Protein AF-A0A8H9H7F8-F1 (afdb_monomer_lite)

pLDDT: mean 83.4, std 10.27, range [38.22, 93.25]

Secondary structure (DSSP, 8-state):
---EEEE-TTSSEEEEEBTTBSSS-SEEEEPPEEES-THHHHHHH-----TT-PSEEE---EEPSSGGGHHHHHHHHHHHHHHT---EETTEEPPPPTT--EEE-TTS-EEE-TTSTT---

Sequence (121 aa):
MTRTIRREENGSAVMLFDDADALTPALHVPRPFIVSDPREVLRLHDVDLPPEWRPVILTVCTVGAGELFDPYLDIVQDAAIMSGGIVSLNGRRMPPPEDWPWHRGADGRWEPDPGLPGARR

Radius of gyration: 16.11 Å; chains: 1; bounding box: 43×37×39 Å

Foldseek 3Di:
DDKDWDADPVNQWIFICDPVDPPDGQKIKGDKDWDQDCVVCCVPQVDDDDPVCGGPTDIDMDGDDDPVSVVVVVVVLVVQVLVVHWDDDNNRTDDRDPQDQWDQDPVRDIAGNPPDPPSPD

Organism: NCBI:txid1960083

Structure (mmCIF, N/CA/C/O backbone):
data_AF-A0A8H9H7F8-F1
#
_entry.id   AF-A0A8H9H7F8-F1
#
loop_
_atom_site.group_PDB
_atom_site.id
_atom_site.type_symbol
_atom_site.label_atom_id
_atom_site.label_alt_id
_atom_site.label_comp_id
_atom_site.label_asym_id
_atom_site.label_entity_id
_atom_site.label_seq_id
_atom_site.pdbx_PDB_ins_code
_atom_site.Cartn_x
_atom_site.Cartn_y
_atom_site.Cartn_z
_atom_site.occupancy
_atom_site.B_iso_or_equiv
_atom_site.auth_seq_id
_atom_site.auth_comp_id
_atom_site.auth_asym_id
_atom_site.auth_atom_id
_atom_site.pdbx_PDB_model_num
ATOM 1 N N . MET A 1 1 ? 21.414 7.171 7.798 1.00 62.34 1 MET A N 1
ATOM 2 C CA . MET A 1 1 ? 19.974 7.180 8.091 1.00 62.34 1 MET A CA 1
ATOM 3 C C . MET A 1 1 ? 19.676 6.048 9.046 1.00 62.34 1 MET A C 1
ATOM 5 O O . MET A 1 1 ? 19.747 4.883 8.661 1.00 62.34 1 MET A O 1
ATOM 9 N N . THR A 1 2 ? 19.453 6.390 10.305 1.00 73.75 2 THR A N 1
ATOM 10 C CA . THR A 1 2 ? 18.950 5.493 11.336 1.00 73.75 2 THR A CA 1
ATOM 11 C C . THR A 1 2 ? 17.434 5.483 11.215 1.00 73.75 2 THR A C 1
ATOM 13 O O . THR A 1 2 ? 16.786 6.518 11.281 1.00 73.75 2 THR A O 1
ATOM 16 N N . ARG A 1 3 ? 16.848 4.305 11.014 1.00 81.31 3 ARG A N 1
ATOM 17 C CA . ARG A 1 3 ? 15.391 4.151 10.965 1.00 81.31 3 ARG A CA 1
ATOM 18 C C . ARG A 1 3 ? 14.924 3.489 12.243 1.00 81.31 3 ARG A C 1
ATOM 20 O O . ARG A 1 3 ? 15.497 2.483 12.659 1.00 81.31 3 ARG A O 1
ATOM 27 N N . THR A 1 4 ? 13.876 4.035 12.847 1.00 89.00 4 THR A N 1
ATOM 28 C CA . THR A 1 4 ? 13.280 3.464 14.058 1.00 89.00 4 THR A CA 1
ATOM 29 C C . THR A 1 4 ? 11.872 2.983 13.756 1.00 89.00 4 THR A C 1
ATOM 31 O O . THR A 1 4 ? 11.028 3.751 13.302 1.00 89.00 4 THR A O 1
ATOM 34 N N . ILE A 1 5 ? 11.607 1.710 14.045 1.00 90.81 5 ILE A N 1
ATOM 35 C CA . ILE A 1 5 ? 10.265 1.133 13.963 1.00 90.81 5 ILE A CA 1
ATOM 36 C C . ILE A 1 5 ? 9.640 1.169 15.354 1.00 90.81 5 ILE A C 1
ATOM 38 O O . ILE A 1 5 ? 10.209 0.646 16.314 1.00 90.81 5 ILE A O 1
ATOM 42 N N . ARG A 1 6 ? 8.448 1.753 15.453 1.00 91.69 6 ARG A N 1
ATOM 43 C CA . ARG A 1 6 ? 7.599 1.725 16.646 1.00 91.69 6 ARG A CA 1
ATOM 44 C C . ARG A 1 6 ? 6.298 0.996 16.326 1.00 91.69 6 ARG A C 1
ATOM 46 O O . ARG A 1 6 ? 5.856 0.956 15.180 1.00 91.69 6 ARG A O 1
ATOM 53 N N . ARG A 1 7 ? 5.683 0.404 17.343 1.00 92.50 7 ARG A N 1
ATOM 54 C CA . ARG A 1 7 ? 4.352 -0.205 17.250 1.00 92.50 7 ARG A CA 1
ATOM 55 C C . ARG A 1 7 ? 3.454 0.471 18.268 1.00 92.50 7 ARG A C 1
ATOM 57 O O . ARG A 1 7 ? 3.915 0.738 19.375 1.00 92.50 7 ARG A O 1
ATOM 64 N N . GLU A 1 8 ? 2.205 0.717 17.893 1.00 90.12 8 GLU A N 1
ATOM 65 C CA . GLU A 1 8 ? 1.178 1.091 18.867 1.00 90.12 8 GLU A CA 1
ATOM 66 C C . GLU A 1 8 ? 1.066 0.000 19.940 1.00 90.12 8 GLU A C 1
ATOM 68 O O . GLU A 1 8 ? 1.188 -1.188 19.627 1.00 90.12 8 GLU A O 1
ATOM 73 N N . GLU A 1 9 ? 0.812 0.373 21.196 1.00 89.75 9 GLU A N 1
ATOM 74 C CA . GLU A 1 9 ? 0.771 -0.581 22.320 1.00 89.75 9 GLU A CA 1
ATOM 75 C C . GLU A 1 9 ? -0.297 -1.670 22.124 1.00 89.75 9 GLU A C 1
ATOM 77 O O . GLU A 1 9 ? -0.091 -2.838 22.445 1.00 89.75 9 GLU A O 1
ATOM 82 N N . ASN A 1 10 ? -1.424 -1.307 21.511 1.00 91.25 10 ASN A N 1
ATOM 83 C CA . ASN A 1 10 ? -2.510 -2.224 21.146 1.00 91.25 10 ASN A CA 1
ATOM 84 C C . ASN A 1 10 ? -2.249 -2.994 19.824 1.00 91.25 10 ASN A C 1
ATOM 86 O O . ASN A 1 10 ? -3.115 -3.719 19.313 1.00 91.25 10 ASN A O 1
ATOM 90 N N . GLY A 1 11 ? -1.071 -2.799 19.222 1.00 86.50 11 GLY A N 1
ATOM 91 C CA . GLY A 1 11 ? -0.646 -3.361 17.944 1.00 86.50 11 GLY A CA 1
ATOM 92 C C . GLY A 1 11 ? -1.462 -2.890 16.738 1.00 86.50 11 GLY A C 1
ATOM 93 O O . GLY A 1 11 ? -1.434 -3.565 15.706 1.00 86.50 11 GLY A O 1
ATOM 94 N N . SER A 1 12 ? -2.256 -1.824 16.876 1.00 90.00 12 SER A N 1
ATOM 95 C CA . SER A 1 12 ? -3.166 -1.339 15.830 1.00 90.00 12 SER A CA 1
ATOM 96 C C . SER A 1 12 ? -2.446 -0.719 14.642 1.00 90.00 12 SER A C 1
ATOM 98 O O . SER A 1 12 ? -3.043 -0.648 13.574 1.00 90.00 12 SER A O 1
ATOM 100 N N . ALA A 1 13 ? -1.184 -0.321 14.798 1.00 92.56 13 ALA A N 1
ATOM 101 C CA . ALA A 1 13 ? -0.372 0.207 13.717 1.00 92.56 13 ALA A CA 1
ATOM 102 C C . ALA A 1 13 ? 1.126 -0.008 13.955 1.00 92.56 13 ALA A C 1
ATOM 104 O O . ALA A 1 13 ? 1.593 -0.207 15.085 1.00 92.56 13 ALA A O 1
ATOM 105 N N . VAL A 1 14 ? 1.876 0.065 12.860 1.00 92.94 14 VAL A N 1
ATOM 106 C CA . VAL A 1 14 ? 3.336 0.151 12.837 1.00 92.94 14 VAL A CA 1
ATOM 107 C C . VAL A 1 14 ? 3.721 1.515 12.275 1.00 92.94 14 VAL A C 1
ATOM 109 O O . VAL A 1 14 ? 3.171 1.953 11.269 1.00 92.94 14 VAL A O 1
ATOM 112 N N . MET A 1 15 ? 4.670 2.183 12.920 1.00 92.75 15 MET A N 1
ATOM 113 C CA . MET A 1 15 ? 5.187 3.489 12.523 1.00 92.75 15 MET A CA 1
ATOM 114 C C . MET A 1 15 ? 6.678 3.383 12.246 1.00 92.75 15 MET A C 1
ATOM 116 O O . MET A 1 15 ? 7.433 2.851 13.063 1.00 92.75 15 MET A O 1
ATOM 120 N N . LEU A 1 16 ? 7.101 3.925 11.116 1.00 90.94 16 LEU A N 1
ATOM 121 C CA . LEU A 1 16 ? 8.492 4.064 10.736 1.00 90.94 16 LEU A CA 1
ATOM 122 C C . LEU A 1 16 ? 8.880 5.536 10.844 1.00 90.94 16 LEU A C 1
ATOM 124 O O . LEU A 1 16 ? 8.260 6.388 10.213 1.00 90.94 16 LEU A O 1
ATOM 128 N N . PHE A 1 17 ? 9.911 5.817 11.630 1.00 88.56 17 PHE A N 1
ATOM 129 C CA . PHE A 1 17 ? 10.512 7.140 11.763 1.00 88.56 17 PHE A CA 1
ATOM 130 C C . PHE A 1 17 ? 11.880 7.138 11.082 1.00 88.56 17 PHE A C 1
ATOM 132 O O . PHE A 1 17 ? 12.652 6.185 11.247 1.00 88.56 17 PHE A O 1
ATOM 139 N N . ASP A 1 18 ? 12.164 8.202 10.337 1.00 84.19 18 ASP A N 1
ATOM 140 C CA . ASP A 1 18 ? 13.466 8.472 9.722 1.00 84.19 18 ASP A CA 1
ATOM 141 C C . ASP A 1 18 ? 14.119 9.679 10.407 1.00 84.19 18 ASP A C 1
ATOM 143 O O . ASP A 1 18 ? 13.433 10.498 11.016 1.00 84.19 18 ASP A O 1
ATOM 147 N N . ASP A 1 19 ? 15.437 9.818 10.273 1.00 71.88 19 ASP A N 1
ATOM 148 C CA . ASP A 1 19 ? 16.232 10.911 10.857 1.00 71.88 19 ASP A CA 1
ATOM 149 C C . ASP A 1 19 ? 15.774 12.307 10.387 1.00 71.88 19 ASP A C 1
ATOM 151 O O . ASP A 1 19 ? 16.100 13.317 11.007 1.00 71.88 19 ASP A O 1
ATOM 155 N N . ALA A 1 20 ? 15.036 12.355 9.280 1.00 68.31 20 ALA A N 1
ATOM 156 C CA . ALA A 1 20 ? 14.459 13.551 8.686 1.00 68.31 20 ALA A CA 1
ATOM 157 C C . ALA A 1 20 ? 13.431 14.260 9.591 1.00 68.31 20 ALA A C 1
ATOM 159 O O . ALA A 1 20 ? 13.400 15.490 9.623 1.00 68.31 20 ALA A O 1
ATOM 160 N N . ASP A 1 21 ? 12.611 13.502 10.326 1.00 66.56 21 ASP A N 1
ATOM 161 C CA . ASP A 1 21 ? 11.643 14.027 11.292 1.00 66.56 21 ASP A CA 1
ATOM 162 C C . ASP A 1 21 ? 11.337 12.955 12.354 1.00 66.56 21 ASP A C 1
ATOM 164 O O . ASP A 1 21 ? 10.745 11.912 12.079 1.00 66.56 21 ASP A O 1
ATOM 168 N N . ALA A 1 22 ? 11.747 13.213 13.598 1.00 69.12 22 ALA A N 1
ATOM 169 C CA . ALA A 1 22 ? 11.528 12.296 14.717 1.00 69.12 22 ALA A CA 1
ATOM 170 C C . ALA A 1 22 ? 10.121 12.405 15.339 1.00 69.12 22 ALA A C 1
ATOM 172 O O . ALA A 1 22 ? 9.761 11.572 16.182 1.00 69.12 22 ALA A O 1
ATOM 173 N N . LEU A 1 23 ? 9.353 13.437 14.972 1.00 76.06 23 LEU A N 1
ATOM 174 C CA . LEU A 1 23 ? 8.022 13.723 15.506 1.00 76.06 23 LEU A CA 1
ATOM 175 C C . LEU A 1 23 ? 6.918 13.180 14.596 1.00 76.06 23 LEU A C 1
ATOM 177 O O . LEU A 1 23 ? 5.917 12.675 15.106 1.00 76.06 23 LEU A O 1
ATOM 181 N N . THR A 1 24 ? 7.117 13.220 13.278 1.00 80.00 24 THR A N 1
ATOM 182 C CA . THR A 1 24 ? 6.160 12.688 12.298 1.00 80.00 24 THR A CA 1
ATOM 183 C C . THR A 1 24 ? 6.648 11.347 11.749 1.00 80.00 24 THR A C 1
ATOM 185 O O . THR A 1 24 ? 7.780 11.267 11.272 1.00 80.00 24 THR A O 1
ATOM 188 N N . PRO A 1 25 ? 5.837 10.272 11.774 1.00 87.31 25 PRO A N 1
ATOM 189 C CA . PRO A 1 25 ? 6.232 9.027 11.134 1.00 87.31 25 PRO A CA 1
ATOM 190 C C . PRO A 1 25 ? 6.358 9.242 9.623 1.00 87.31 25 PRO A C 1
ATOM 192 O O . PRO A 1 25 ? 5.448 9.757 8.976 1.00 87.31 25 PRO A O 1
ATOM 195 N N . ALA A 1 26 ? 7.472 8.792 9.060 1.00 89.06 26 ALA A N 1
ATOM 196 C CA . ALA A 1 26 ? 7.700 8.789 7.624 1.00 89.06 26 ALA A CA 1
ATOM 197 C C . ALA A 1 26 ? 6.722 7.852 6.896 1.00 89.06 26 ALA A C 1
ATOM 199 O O . ALA A 1 26 ? 6.247 8.156 5.803 1.00 89.06 26 ALA A O 1
ATOM 200 N N . LEU A 1 27 ? 6.374 6.738 7.549 1.00 91.44 27 LEU A N 1
ATOM 201 C CA . LEU A 1 27 ? 5.326 5.820 7.124 1.00 91.44 27 LEU A CA 1
ATOM 202 C C . LEU A 1 27 ? 4.570 5.304 8.350 1.00 91.44 27 LEU A C 1
ATOM 204 O O . LEU A 1 27 ? 5.166 4.793 9.297 1.00 91.44 27 LEU A O 1
ATOM 208 N N . HIS A 1 28 ? 3.249 5.386 8.312 1.00 92.69 28 HIS A N 1
ATOM 209 C CA . HIS A 1 28 ? 2.361 4.796 9.301 1.00 92.69 28 HIS A CA 1
ATOM 210 C C . HIS A 1 28 ? 1.431 3.794 8.611 1.00 92.69 28 HIS A C 1
ATOM 212 O O . HIS A 1 28 ? 0.749 4.111 7.634 1.00 92.69 28 HIS A O 1
ATOM 218 N N . VAL A 1 29 ? 1.462 2.556 9.106 1.00 93.25 29 VAL A N 1
ATOM 219 C CA . VAL A 1 29 ? 0.780 1.390 8.540 1.00 93.25 29 VAL A CA 1
ATOM 220 C C . VAL A 1 29 ? -0.181 0.837 9.590 1.00 93.25 29 VAL A C 1
ATOM 222 O O . VAL A 1 29 ? 0.237 0.074 10.471 1.00 93.25 29 VAL A O 1
ATOM 225 N N . PRO A 1 30 ? -1.466 1.217 9.532 1.00 92.12 30 PRO A N 1
ATOM 226 C CA . PRO A 1 30 ? -2.503 0.608 10.346 1.00 92.12 30 PRO A CA 1
ATOM 227 C C . PRO A 1 30 ? -2.636 -0.887 10.063 1.00 92.12 30 PRO A C 1
ATOM 229 O O . PRO A 1 30 ? -2.292 -1.385 8.989 1.00 92.12 30 PRO A O 1
ATOM 232 N N . ARG A 1 31 ? -3.195 -1.610 11.029 1.00 91.31 31 ARG A N 1
ATOM 233 C CA . ARG A 1 31 ? -3.551 -3.014 10.876 1.00 91.31 31 ARG A CA 1
ATOM 234 C C . ARG A 1 31 ? -4.553 -3.148 9.717 1.00 91.31 31 ARG A C 1
ATOM 236 O O . ARG A 1 31 ? -5.566 -2.446 9.729 1.00 91.31 31 ARG A O 1
ATOM 243 N N . PRO A 1 32 ? -4.308 -4.056 8.757 1.00 89.88 32 PRO A N 1
ATOM 244 C CA . PRO A 1 32 ? -5.243 -4.297 7.669 1.00 89.88 32 PRO A CA 1
ATOM 245 C C . PRO A 1 32 ? -6.609 -4.739 8.196 1.00 89.88 32 PRO A C 1
ATOM 247 O O . PRO A 1 32 ? -6.697 -5.430 9.217 1.00 89.88 32 PRO A O 1
ATOM 250 N N . PHE A 1 33 ? -7.668 -4.385 7.478 1.00 89.31 33 PHE A N 1
ATOM 251 C CA . PHE A 1 33 ? -9.030 -4.798 7.801 1.00 89.31 33 PHE A CA 1
ATOM 252 C C . PHE A 1 33 ? -9.754 -5.340 6.571 1.00 89.31 33 PHE A C 1
ATOM 254 O O . PHE A 1 33 ? -9.391 -5.055 5.431 1.00 89.31 33 PHE A O 1
ATOM 261 N N . ILE A 1 34 ? -10.770 -6.166 6.814 1.00 91.62 34 ILE A N 1
ATOM 262 C CA . ILE A 1 34 ? -11.557 -6.795 5.754 1.00 91.62 34 ILE A CA 1
ATOM 263 C C . ILE A 1 34 ? -12.723 -5.879 5.394 1.00 91.62 34 ILE A C 1
ATOM 265 O O . ILE A 1 34 ? -13.516 -5.508 6.260 1.00 91.62 34 ILE A O 1
ATOM 269 N N . VAL A 1 35 ? -12.859 -5.575 4.108 1.00 89.94 35 VAL A N 1
ATOM 270 C CA . VAL A 1 35 ? -14.015 -4.887 3.535 1.00 89.94 35 VAL A CA 1
ATOM 271 C C . VAL A 1 35 ? -14.850 -5.911 2.775 1.00 89.94 35 VAL A C 1
ATOM 273 O O . VAL A 1 35 ? -14.404 -6.509 1.793 1.00 89.94 35 VAL A O 1
ATOM 276 N N . SER A 1 36 ? -16.072 -6.140 3.257 1.00 87.44 36 SER A N 1
ATOM 277 C CA . SER A 1 36 ? -16.979 -7.136 2.668 1.00 87.44 36 SER A CA 1
ATOM 278 C C . SER A 1 36 ? -17.669 -6.624 1.401 1.00 87.44 36 SER A C 1
ATOM 280 O O . SER A 1 36 ? -17.949 -7.409 0.497 1.00 87.44 36 SER A O 1
ATOM 282 N N . ASP A 1 37 ? -17.921 -5.314 1.317 1.00 87.38 37 ASP A N 1
ATOM 283 C CA . ASP A 1 37 ? -18.515 -4.660 0.152 1.00 87.38 37 ASP A CA 1
ATOM 284 C C . ASP A 1 37 ? -17.505 -3.697 -0.501 1.00 87.38 37 ASP A C 1
ATOM 286 O O . ASP A 1 37 ? -17.294 -2.596 0.008 1.00 87.38 37 ASP A O 1
ATOM 290 N N . PRO A 1 38 ? -16.892 -4.052 -1.647 1.00 82.94 38 PRO A N 1
ATOM 291 C CA . PRO A 1 38 ? -15.900 -3.202 -2.312 1.00 82.94 38 PRO A CA 1
ATOM 292 C C . PRO A 1 38 ? -16.412 -1.815 -2.708 1.00 82.94 38 PRO A C 1
ATOM 294 O O . PRO A 1 38 ? -15.611 -0.902 -2.899 1.00 82.94 38 PRO A O 1
ATOM 297 N N . ARG A 1 39 ? -17.735 -1.618 -2.794 1.00 87.00 39 ARG A N 1
ATOM 298 C CA . ARG A 1 39 ? -18.323 -0.292 -3.040 1.00 87.00 39 ARG A CA 1
ATOM 299 C C . ARG A 1 39 ? -18.008 0.689 -1.913 1.00 87.00 39 ARG A C 1
ATOM 301 O O . ARG A 1 39 ? -17.991 1.894 -2.149 1.00 87.00 39 ARG A O 1
ATOM 308 N N . GLU A 1 40 ? -17.740 0.199 -0.703 1.00 88.69 40 GLU A N 1
ATOM 309 C CA . GLU A 1 40 ? -17.260 1.035 0.397 1.00 88.69 40 GLU A CA 1
ATOM 310 C C . GLU A 1 40 ? -15.859 1.579 0.125 1.00 88.69 40 GLU A C 1
ATOM 312 O O . GLU A 1 40 ? -15.595 2.729 0.466 1.00 88.69 40 GLU A O 1
ATOM 317 N N . VAL A 1 41 ? -14.997 0.808 -0.546 1.00 88.06 41 VAL A N 1
ATOM 318 C CA . VAL A 1 41 ? -13.659 1.268 -0.938 1.00 88.06 41 VAL A CA 1
ATOM 319 C C . VAL A 1 41 ? -13.767 2.388 -1.968 1.00 88.06 41 VAL A C 1
ATOM 321 O O . VAL A 1 41 ? -13.159 3.437 -1.780 1.00 88.06 41 VAL A O 1
ATOM 324 N N . LEU A 1 42 ? -14.614 2.225 -2.988 1.00 87.75 42 LEU A N 1
ATOM 325 C CA . LEU A 1 42 ? -14.885 3.292 -3.955 1.00 87.75 42 LEU A CA 1
ATOM 326 C C . LEU A 1 42 ? -15.449 4.543 -3.264 1.00 87.75 42 LEU A C 1
ATOM 328 O O . LEU A 1 42 ? -14.975 5.647 -3.490 1.00 87.75 42 LEU A O 1
ATOM 332 N N . ARG A 1 43 ? -16.426 4.390 -2.365 1.00 87.56 43 ARG A N 1
ATOM 333 C CA . ARG A 1 43 ? -17.065 5.528 -1.684 1.00 87.56 43 ARG A CA 1
ATOM 334 C C . ARG A 1 43 ? -16.125 6.289 -0.744 1.00 87.56 43 ARG A C 1
ATOM 336 O O . ARG A 1 43 ? -16.270 7.500 -0.607 1.00 87.56 43 ARG A O 1
ATOM 343 N N . LEU A 1 44 ? -15.249 5.584 -0.030 1.00 86.38 44 LEU A N 1
ATOM 344 C CA . LEU A 1 44 ? -14.398 6.171 1.012 1.00 86.38 44 LEU A CA 1
ATOM 345 C C . LEU A 1 44 ? -13.019 6.585 0.496 1.00 86.38 44 LEU A C 1
ATOM 347 O O . LEU A 1 44 ? -12.428 7.515 1.039 1.00 86.38 44 LEU A O 1
ATOM 351 N N . HIS A 1 45 ? -12.512 5.897 -0.525 1.00 83.88 45 HIS A N 1
ATOM 352 C CA . HIS A 1 45 ? -11.141 6.054 -1.009 1.00 83.88 45 HIS A CA 1
ATOM 353 C C . HIS A 1 45 ? -11.053 6.376 -2.505 1.00 83.88 45 HIS A C 1
ATOM 355 O O . HIS A 1 45 ? -9.945 6.568 -2.999 1.00 83.88 45 HIS A O 1
ATOM 361 N N . ASP A 1 46 ? -12.188 6.451 -3.209 1.00 87.19 46 ASP A N 1
ATOM 362 C CA . ASP A 1 46 ? -12.268 6.714 -4.654 1.00 87.19 46 ASP A CA 1
ATOM 363 C C . ASP A 1 46 ? -11.443 5.714 -5.484 1.00 87.19 46 ASP A C 1
ATOM 365 O O . ASP A 1 46 ? -10.809 6.049 -6.478 1.00 87.19 46 ASP A O 1
ATOM 369 N N . VAL A 1 47 ? -11.414 4.451 -5.036 1.00 85.50 47 VAL A N 1
ATOM 370 C CA . VAL A 1 47 ? -10.718 3.356 -5.723 1.00 85.50 47 VAL A CA 1
ATOM 371 C C . VAL A 1 47 ? -11.721 2.326 -6.207 1.00 85.50 47 VAL A C 1
ATOM 373 O O . VAL A 1 47 ? -12.373 1.657 -5.404 1.00 85.50 47 VAL A O 1
ATOM 376 N N . ASP A 1 48 ? -11.796 2.167 -7.526 1.00 86.38 48 ASP A N 1
ATOM 377 C CA . ASP A 1 48 ? -12.533 1.071 -8.143 1.00 86.38 48 ASP A CA 1
ATOM 378 C C . ASP A 1 48 ? -11.694 -0.214 -8.109 1.00 86.38 48 ASP A C 1
ATOM 380 O O . ASP A 1 48 ? -10.534 -0.235 -8.536 1.00 86.38 48 ASP A O 1
ATOM 384 N N . LEU A 1 49 ? -12.270 -1.277 -7.551 1.00 84.94 49 LEU A N 1
ATOM 385 C CA . LEU A 1 49 ? -11.595 -2.553 -7.330 1.00 84.94 49 LEU A CA 1
ATOM 386 C C . LEU A 1 49 ? -12.163 -3.638 -8.247 1.00 84.94 49 LEU A C 1
ATOM 388 O O . LEU A 1 49 ? -13.373 -3.655 -8.491 1.00 84.94 49 LEU A O 1
ATOM 392 N N . PRO A 1 50 ? -11.337 -4.611 -8.676 1.00 84.12 50 PRO A N 1
ATOM 393 C CA . PRO A 1 50 ? -11.828 -5.752 -9.433 1.00 84.12 50 PRO A CA 1
ATOM 394 C C . PRO A 1 50 ? -12.940 -6.497 -8.670 1.00 84.12 50 PRO A C 1
ATOM 396 O O . PRO A 1 50 ? -12.790 -6.785 -7.475 1.00 84.12 50 PRO A O 1
ATOM 399 N N . PRO A 1 51 ? -14.078 -6.813 -9.315 1.00 80.19 51 PRO A N 1
ATOM 400 C CA . PRO A 1 51 ? -15.224 -7.429 -8.647 1.00 80.19 51 PRO A CA 1
ATOM 401 C C . PRO A 1 51 ? -14.913 -8.806 -8.039 1.00 80.19 51 PRO A C 1
ATOM 403 O O . PRO A 1 51 ? -15.584 -9.203 -7.085 1.00 80.19 51 PRO A O 1
ATOM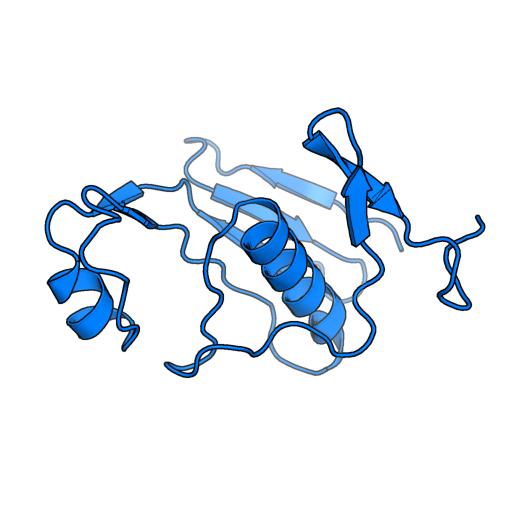 406 N N . GLU A 1 52 ? -13.906 -9.511 -8.551 1.00 85.94 52 GLU A N 1
ATOM 407 C CA . GLU A 1 52 ? -13.442 -10.819 -8.091 1.00 85.94 52 GLU A CA 1
ATOM 408 C C . GLU A 1 52 ? -12.646 -10.785 -6.775 1.00 85.94 52 GLU A C 1
ATOM 410 O O . GLU A 1 52 ? -12.470 -11.826 -6.149 1.00 85.94 52 GLU A O 1
ATOM 415 N N . TRP A 1 53 ? -12.212 -9.615 -6.296 1.00 84.06 53 TRP A N 1
ATOM 416 C CA . TRP A 1 53 ? -11.415 -9.484 -5.065 1.00 84.06 53 TRP A CA 1
ATOM 417 C C . TRP A 1 53 ? -12.238 -9.570 -3.772 1.00 84.06 53 TRP A C 1
ATOM 419 O O . TRP A 1 53 ? -11.814 -9.081 -2.734 1.00 84.06 53 TRP A O 1
ATOM 429 N N . ARG A 1 54 ? -13.438 -10.154 -3.804 1.00 83.75 54 ARG A N 1
ATOM 430 C CA . ARG A 1 54 ? -14.354 -10.188 -2.653 1.00 83.75 54 ARG A CA 1
ATOM 431 C C . ARG A 1 54 ? -14.106 -11.430 -1.781 1.00 83.75 54 ARG A C 1
ATOM 433 O O . ARG A 1 54 ? -14.255 -12.536 -2.299 1.00 83.75 54 ARG A O 1
ATOM 440 N N . PRO A 1 55 ? -13.842 -11.287 -0.465 1.00 85.00 55 PRO A N 1
ATOM 441 C CA . PRO A 1 55 ? -13.696 -10.041 0.298 1.00 85.00 55 PRO A CA 1
ATOM 442 C C . PRO A 1 55 ? -12.307 -9.400 0.131 1.00 85.00 55 PRO A C 1
ATOM 444 O O . PRO A 1 55 ? -11.318 -10.101 -0.076 1.00 85.00 55 PRO A O 1
ATOM 447 N N . VAL A 1 56 ? -12.228 -8.074 0.285 1.00 85.44 56 VAL A N 1
ATOM 448 C CA . VAL A 1 56 ? -10.982 -7.313 0.089 1.00 85.44 56 VAL A CA 1
ATOM 449 C C . VAL A 1 56 ? -10.286 -7.103 1.431 1.00 85.44 56 VAL A C 1
ATOM 451 O O . VAL A 1 56 ? -10.936 -6.762 2.418 1.00 85.44 56 VAL A O 1
ATOM 454 N N . ILE A 1 57 ? -8.962 -7.248 1.471 1.00 86.38 57 ILE A N 1
ATOM 455 C CA . ILE A 1 57 ? -8.137 -6.776 2.590 1.00 86.38 57 ILE A CA 1
ATOM 456 C C . ILE A 1 57 ? -7.622 -5.383 2.230 1.00 86.38 57 ILE A C 1
ATOM 458 O O . ILE A 1 57 ? -6.909 -5.226 1.241 1.00 86.38 57 ILE A O 1
ATOM 462 N N . LEU A 1 58 ? -7.987 -4.379 3.026 1.00 88.00 58 LEU A N 1
ATOM 463 C CA . LEU A 1 58 ? -7.575 -2.995 2.827 1.00 88.00 58 LEU A CA 1
ATOM 464 C C . LEU A 1 58 ? -6.571 -2.574 3.903 1.00 88.00 58 LEU A C 1
ATOM 466 O O . LEU A 1 58 ? -6.797 -2.768 5.100 1.00 88.00 58 LEU A O 1
ATOM 470 N N . THR A 1 59 ? -5.486 -1.944 3.459 1.00 89.44 59 THR A N 1
ATOM 471 C CA . THR A 1 59 ? -4.488 -1.298 4.315 1.00 89.44 59 THR A CA 1
ATOM 472 C C . THR A 1 59 ? -4.366 0.155 3.876 1.00 89.44 59 THR A C 1
ATOM 474 O O . THR A 1 59 ? -3.961 0.424 2.748 1.00 89.44 59 THR A O 1
ATOM 477 N N . VAL A 1 60 ? -4.728 1.096 4.749 1.00 88.06 60 VAL A N 1
ATOM 478 C CA . VAL A 1 60 ? -4.664 2.537 4.453 1.00 88.06 60 VAL A CA 1
ATOM 479 C C . VAL A 1 60 ? -3.390 3.109 5.065 1.00 88.06 60 VAL A C 1
ATOM 481 O O . VAL A 1 60 ? -3.377 3.514 6.224 1.00 88.06 60 VAL A O 1
ATOM 484 N N . CYS A 1 61 ? -2.303 3.093 4.300 1.00 89.38 61 CYS A N 1
ATOM 485 C CA . CYS A 1 61 ? -1.030 3.667 4.727 1.00 89.38 61 CYS A CA 1
ATOM 486 C C . CYS A 1 61 ? -1.076 5.200 4.672 1.00 89.38 61 CYS A C 1
ATOM 488 O O . CYS A 1 61 ? -1.637 5.779 3.742 1.00 89.38 61 CYS A O 1
ATOM 490 N N . THR A 1 62 ? -0.432 5.859 5.631 1.00 87.69 62 THR A N 1
ATOM 491 C CA . THR A 1 62 ? -0.202 7.310 5.610 1.00 87.69 62 THR A CA 1
ATOM 492 C C . THR A 1 62 ? 1.296 7.575 5.560 1.00 87.69 62 THR A C 1
ATOM 494 O O . THR A 1 62 ? 2.031 7.082 6.416 1.00 87.69 62 THR A O 1
ATOM 497 N N . VAL A 1 63 ? 1.742 8.343 4.569 1.00 86.38 63 VAL A N 1
ATOM 498 C CA . VAL A 1 63 ? 3.136 8.786 4.418 1.00 86.38 63 VAL A CA 1
ATOM 499 C C . VAL A 1 63 ? 3.277 10.238 4.864 1.00 86.38 63 VAL A C 1
ATOM 501 O O . VAL A 1 63 ? 2.304 10.997 4.818 1.00 86.38 63 VAL A O 1
ATOM 504 N N . GLY A 1 64 ? 4.475 10.618 5.312 1.00 75.94 64 GLY A N 1
ATOM 505 C CA . GLY A 1 64 ? 4.799 12.020 5.581 1.00 75.94 64 GLY A CA 1
ATOM 506 C C . GLY A 1 64 ? 4.599 12.902 4.339 1.00 75.94 64 GLY A C 1
ATOM 507 O O . GLY A 1 64 ? 4.578 12.414 3.210 1.00 75.94 64 GLY A O 1
ATOM 508 N N . ALA A 1 65 ? 4.421 14.209 4.539 1.00 74.69 65 ALA A N 1
ATOM 509 C CA . ALA A 1 65 ? 4.187 15.155 3.447 1.00 74.69 65 ALA A CA 1
ATOM 510 C C . ALA A 1 65 ? 5.492 15.800 2.950 1.00 74.69 65 ALA A C 1
ATOM 512 O O . ALA A 1 65 ? 6.288 16.284 3.753 1.00 74.69 65 ALA A O 1
ATOM 513 N N . GLY A 1 66 ? 5.659 15.882 1.626 1.00 74.75 66 GLY A N 1
ATOM 514 C CA . GLY A 1 66 ? 6.802 16.517 0.958 1.00 74.75 66 GLY A CA 1
ATOM 515 C C . GLY A 1 66 ? 7.787 15.515 0.350 1.00 74.75 66 GLY A C 1
ATOM 516 O O . GLY A 1 66 ? 7.799 14.351 0.735 1.00 74.75 66 GLY A O 1
ATOM 517 N N . GLU A 1 67 ? 8.635 15.997 -0.567 1.00 79.06 67 GLU A N 1
ATOM 518 C CA . GLU A 1 67 ? 9.550 15.180 -1.398 1.00 79.06 67 GLU A CA 1
ATOM 519 C C . GLU A 1 67 ? 10.480 14.268 -0.580 1.00 79.06 67 GLU A C 1
ATOM 521 O O . GLU A 1 67 ? 10.904 13.203 -1.017 1.00 79.06 67 GLU A O 1
ATOM 526 N N . LEU A 1 68 ? 10.771 14.660 0.662 1.00 78.19 68 LEU A N 1
ATOM 527 C CA . LEU A 1 68 ? 11.575 13.880 1.603 1.00 78.19 68 LEU A CA 1
ATOM 528 C C . LEU A 1 68 ? 10.980 12.497 1.910 1.00 78.19 68 LEU A C 1
ATOM 530 O O . LEU A 1 68 ? 11.709 11.593 2.320 1.00 78.19 68 LEU A O 1
ATOM 534 N N . PHE A 1 69 ? 9.668 12.338 1.730 1.00 77.06 69 PHE A N 1
ATOM 535 C CA . PHE A 1 69 ? 8.945 11.108 2.021 1.00 77.06 69 PHE A CA 1
ATOM 536 C C . PHE A 1 69 ? 8.578 10.295 0.772 1.00 77.06 69 PHE A C 1
ATOM 538 O O . PHE A 1 69 ? 8.032 9.201 0.922 1.00 77.06 69 PHE A O 1
ATOM 545 N N . ASP A 1 70 ? 8.934 10.760 -0.430 1.00 84.06 70 ASP A N 1
ATOM 546 C CA . ASP A 1 70 ? 8.700 10.040 -1.691 1.00 84.06 70 ASP A CA 1
ATOM 547 C C . ASP A 1 70 ? 9.259 8.601 -1.672 1.00 84.06 70 ASP A C 1
ATOM 549 O O . ASP A 1 70 ? 8.528 7.688 -2.056 1.00 84.06 70 ASP A O 1
ATOM 553 N N . PRO A 1 71 ? 10.450 8.313 -1.094 1.00 86.25 71 PRO A N 1
ATOM 554 C CA . PRO A 1 71 ? 10.933 6.932 -0.991 1.00 86.25 71 PRO A CA 1
ATOM 555 C C . PRO A 1 71 ? 10.007 5.996 -0.196 1.00 86.25 71 PRO A C 1
ATOM 557 O O . PRO A 1 71 ? 10.032 4.781 -0.381 1.00 86.25 71 PRO A O 1
ATOM 560 N N . TYR A 1 72 ? 9.191 6.527 0.720 1.00 87.50 72 TYR A N 1
ATOM 561 C CA . TYR A 1 72 ? 8.216 5.729 1.469 1.00 87.50 72 TYR A CA 1
ATOM 562 C C . TYR A 1 72 ? 6.958 5.442 0.656 1.00 87.50 72 TYR A C 1
ATOM 564 O O . TYR A 1 72 ? 6.332 4.400 0.863 1.00 87.50 72 TYR A O 1
ATOM 572 N N . LEU A 1 73 ? 6.610 6.325 -0.281 1.00 86.50 73 LEU A N 1
ATOM 573 C CA . LEU A 1 73 ? 5.568 6.063 -1.264 1.00 86.50 73 LEU A CA 1
ATOM 574 C C . LEU A 1 73 ? 5.985 4.914 -2.193 1.00 86.50 73 LEU A C 1
ATOM 576 O O . LEU A 1 73 ? 5.189 3.995 -2.390 1.00 86.50 73 LEU A O 1
ATOM 580 N N . ASP A 1 74 ? 7.242 4.907 -2.650 1.00 87.25 74 ASP A N 1
ATOM 581 C CA . ASP A 1 74 ? 7.808 3.823 -3.468 1.00 87.25 74 ASP A CA 1
ATOM 582 C C . ASP A 1 74 ? 7.741 2.474 -2.736 1.00 87.25 74 ASP A C 1
ATOM 584 O O . ASP A 1 74 ? 7.302 1.475 -3.299 1.00 87.25 74 ASP A O 1
ATOM 588 N N . ILE A 1 75 ? 8.065 2.446 -1.437 1.00 87.56 75 ILE A N 1
ATOM 589 C CA . ILE A 1 75 ? 7.953 1.230 -0.611 1.00 87.56 75 ILE A CA 1
ATOM 590 C C . ILE A 1 75 ? 6.509 0.703 -0.564 1.00 87.56 75 ILE A C 1
ATOM 592 O O . ILE A 1 75 ? 6.281 -0.508 -0.651 1.00 87.56 75 ILE A O 1
ATOM 596 N N . VAL A 1 76 ? 5.519 1.588 -0.399 1.00 89.69 76 VAL A N 1
ATOM 597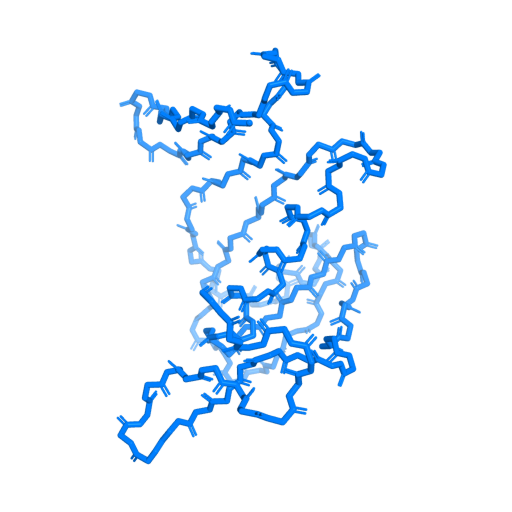 C CA . VAL A 1 76 ? 4.098 1.191 -0.381 1.00 89.69 76 VAL A CA 1
ATOM 598 C C . VAL A 1 76 ? 3.674 0.672 -1.755 1.00 89.69 76 VAL A C 1
ATOM 600 O O . VAL A 1 76 ? 2.943 -0.320 -1.839 1.00 89.69 76 VAL A O 1
ATOM 603 N N . GLN A 1 77 ? 4.157 1.308 -2.821 1.00 89.31 77 GLN A N 1
ATOM 604 C CA . GLN A 1 77 ? 3.921 0.889 -4.193 1.00 89.31 77 GLN A CA 1
ATOM 605 C C . GLN A 1 77 ? 4.503 -0.494 -4.490 1.00 89.31 77 GLN A C 1
ATOM 607 O O . GLN A 1 77 ? 3.764 -1.365 -4.958 1.00 89.31 77 GLN A O 1
ATOM 612 N N . ASP A 1 78 ? 5.762 -0.733 -4.133 1.00 89.12 78 ASP A N 1
ATOM 613 C CA . ASP A 1 78 ? 6.421 -2.033 -4.255 1.00 89.12 78 ASP A CA 1
ATOM 614 C C . ASP A 1 78 ? 5.631 -3.117 -3.524 1.00 89.12 78 ASP A C 1
ATOM 616 O O . ASP A 1 78 ? 5.278 -4.139 -4.112 1.00 89.12 78 ASP A O 1
ATOM 620 N N . ALA A 1 79 ? 5.274 -2.881 -2.258 1.00 88.56 79 ALA A N 1
ATOM 621 C CA . ALA A 1 79 ? 4.539 -3.852 -1.452 1.00 88.56 79 ALA A CA 1
ATOM 622 C C . ALA A 1 79 ? 3.175 -4.217 -2.066 1.00 88.56 79 ALA A C 1
ATOM 624 O O . ALA A 1 79 ? 2.774 -5.389 -2.055 1.00 88.56 79 ALA A O 1
ATOM 625 N N . ALA A 1 80 ? 2.461 -3.239 -2.626 1.00 88.81 80 ALA A N 1
ATOM 626 C CA . ALA A 1 80 ? 1.206 -3.498 -3.316 1.00 88.81 80 ALA A CA 1
ATOM 627 C C . ALA A 1 80 ? 1.423 -4.322 -4.589 1.00 88.81 80 ALA A C 1
ATOM 629 O O . ALA A 1 80 ? 0.767 -5.345 -4.755 1.00 88.81 80 ALA A O 1
ATOM 630 N N . ILE A 1 81 ? 2.368 -3.950 -5.457 1.00 88.88 81 ILE A N 1
ATOM 631 C CA . ILE A 1 81 ? 2.630 -4.705 -6.692 1.00 88.88 81 ILE A CA 1
ATOM 632 C C . ILE A 1 81 ? 3.078 -6.137 -6.351 1.00 88.88 81 ILE A C 1
ATOM 634 O O . ILE A 1 81 ? 2.557 -7.105 -6.913 1.00 88.88 81 ILE A O 1
ATOM 638 N N . MET A 1 82 ? 3.956 -6.299 -5.355 1.00 88.19 82 MET A N 1
ATOM 639 C CA . MET A 1 82 ? 4.442 -7.605 -4.899 1.00 88.19 82 MET A CA 1
ATOM 640 C C . MET A 1 82 ? 3.329 -8.521 -4.370 1.00 88.19 82 MET A C 1
ATOM 642 O O . MET A 1 82 ? 3.415 -9.750 -4.492 1.00 88.19 82 MET A O 1
ATOM 646 N N . SER A 1 83 ? 2.276 -7.936 -3.798 1.00 86.25 83 SER A N 1
ATOM 647 C CA . SER A 1 83 ? 1.096 -8.649 -3.296 1.00 86.25 83 SER A CA 1
ATOM 648 C C . SER A 1 83 ? -0.038 -8.771 -4.322 1.00 86.25 83 SER A C 1
ATOM 650 O O . SER A 1 83 ? -1.058 -9.386 -4.019 1.00 86.25 83 SER A O 1
ATOM 652 N N . GLY A 1 84 ? 0.135 -8.244 -5.540 1.00 85.19 84 GLY A N 1
ATOM 653 C CA . GLY A 1 84 ? -0.921 -8.192 -6.557 1.00 85.19 84 GLY A CA 1
ATOM 654 C C . GLY A 1 84 ? -2.029 -7.179 -6.244 1.00 85.19 84 GLY A C 1
ATOM 655 O O . GLY A 1 84 ? -3.116 -7.277 -6.804 1.00 85.19 84 GLY A O 1
ATOM 656 N N . GLY A 1 85 ? -1.768 -6.239 -5.335 1.00 87.62 85 GLY A N 1
ATOM 657 C CA . GLY A 1 85 ? -2.669 -5.175 -4.910 1.00 87.62 85 GLY A CA 1
ATOM 658 C C . GLY A 1 85 ? -2.620 -3.920 -5.789 1.00 87.62 85 GLY A C 1
ATOM 659 O O . GLY A 1 85 ? -2.022 -3.883 -6.864 1.00 87.62 85 GLY A O 1
ATOM 660 N N . ILE A 1 86 ? -3.280 -2.864 -5.308 1.00 85.81 86 ILE A N 1
ATOM 661 C CA . ILE A 1 86 ? -3.353 -1.545 -5.949 1.00 85.81 86 ILE A CA 1
ATOM 662 C C . ILE A 1 86 ? -2.932 -0.487 -4.927 1.00 85.81 86 ILE A C 1
ATOM 664 O O . ILE A 1 86 ? -3.403 -0.515 -3.792 1.00 85.81 86 ILE A O 1
ATOM 668 N N . VAL A 1 87 ? -2.102 0.473 -5.346 1.00 88.75 87 VAL A N 1
ATOM 669 C CA . VAL A 1 87 ? -1.897 1.731 -4.610 1.00 88.75 87 VAL A CA 1
ATOM 670 C C . VAL A 1 87 ? -2.707 2.838 -5.255 1.00 88.75 87 VAL A C 1
ATOM 672 O O . VAL A 1 87 ? -2.713 2.992 -6.478 1.00 88.75 87 VAL A O 1
ATOM 675 N N . SER A 1 88 ? -3.374 3.622 -4.415 1.00 85.81 88 SER A N 1
ATOM 676 C CA . SER A 1 88 ? -4.018 4.871 -4.796 1.00 85.81 88 SER A CA 1
ATOM 677 C C . SER A 1 88 ? -3.503 5.993 -3.909 1.00 85.81 88 SER A C 1
ATOM 679 O O . SER A 1 88 ? -3.442 5.843 -2.689 1.00 85.81 88 SER A O 1
ATOM 681 N N . LEU A 1 89 ? -3.155 7.116 -4.528 1.00 85.19 89 LEU A N 1
ATOM 682 C CA . LEU A 1 89 ? -2.772 8.348 -3.856 1.00 85.19 89 LEU A CA 1
ATOM 683 C C . LEU A 1 89 ? -3.791 9.426 -4.222 1.00 85.19 89 LEU A C 1
ATOM 685 O O . LEU A 1 89 ? -3.974 9.740 -5.398 1.00 85.19 89 LEU A O 1
ATOM 689 N N . ASN A 1 90 ? -4.463 9.998 -3.220 1.00 79.81 90 ASN A N 1
ATOM 690 C CA . ASN A 1 90 ? -5.495 11.027 -3.410 1.00 79.81 90 ASN A CA 1
ATOM 691 C C . ASN A 1 90 ? -6.582 10.621 -4.433 1.00 79.81 90 ASN A C 1
ATOM 693 O O . ASN A 1 90 ? -6.932 11.403 -5.316 1.00 79.81 90 ASN A O 1
ATOM 697 N N . GLY A 1 91 ? -7.068 9.376 -4.348 1.00 77.00 91 GLY A N 1
ATOM 698 C CA . GLY A 1 91 ? -8.091 8.825 -5.251 1.00 77.00 91 GLY A CA 1
ATOM 699 C C . GLY A 1 91 ? -7.571 8.416 -6.633 1.00 77.00 91 GLY A C 1
ATOM 700 O O . GLY A 1 91 ? -8.313 7.887 -7.453 1.00 77.00 91 GLY A O 1
ATOM 701 N N . ARG A 1 92 ? -6.282 8.619 -6.921 1.00 83.06 92 ARG A N 1
ATOM 702 C CA . ARG A 1 92 ? -5.683 8.232 -8.199 1.00 83.06 92 ARG A CA 1
ATOM 703 C C . ARG A 1 92 ? -4.844 6.985 -8.032 1.00 83.06 92 ARG A C 1
ATOM 705 O O . ARG A 1 92 ? -3.849 6.987 -7.309 1.00 83.06 92 ARG A O 1
ATOM 712 N N . ARG A 1 93 ? -5.208 5.937 -8.772 1.00 86.56 93 ARG A N 1
ATOM 713 C CA . ARG A 1 93 ? -4.374 4.744 -8.904 1.00 86.56 93 ARG A CA 1
ATOM 714 C C . ARG A 1 93 ? -2.995 5.138 -9.425 1.00 86.56 93 ARG A C 1
ATOM 716 O O . ARG A 1 93 ? -2.884 5.760 -10.481 1.00 86.56 93 ARG A O 1
ATOM 723 N N . MET A 1 94 ? -1.961 4.734 -8.701 1.00 86.56 94 MET A N 1
ATOM 724 C CA . MET A 1 94 ? -0.588 4.905 -9.151 1.00 86.56 94 MET A CA 1
ATOM 725 C C . MET A 1 94 ? -0.256 3.815 -10.184 1.00 86.56 94 MET A C 1
ATOM 727 O O . MET A 1 94 ? -0.517 2.634 -9.918 1.00 86.56 94 MET A O 1
ATOM 731 N N . PRO A 1 95 ? 0.267 4.171 -11.372 1.00 85.00 95 PRO A N 1
ATOM 732 C CA . PRO A 1 95 ? 0.754 3.180 -12.326 1.00 85.00 95 PRO A CA 1
ATOM 733 C C . PRO A 1 95 ? 2.014 2.511 -11.766 1.00 85.00 95 PRO A C 1
ATOM 735 O O . PRO A 1 95 ? 2.774 3.195 -11.085 1.00 85.00 95 PRO A O 1
ATOM 738 N N . PRO A 1 96 ? 2.265 1.215 -12.032 1.00 82.38 96 PRO A N 1
ATOM 739 C CA . PRO A 1 96 ? 3.542 0.591 -11.687 1.00 82.38 96 PRO A CA 1
ATOM 740 C C . PRO A 1 96 ? 4.734 1.417 -12.204 1.00 82.38 96 PRO A C 1
ATOM 742 O O . PRO A 1 96 ? 4.601 2.022 -13.272 1.00 82.38 96 PRO A O 1
ATOM 745 N N . PRO A 1 97 ? 5.875 1.445 -11.493 1.00 84.12 97 PRO A N 1
ATOM 746 C CA . PRO A 1 97 ? 7.073 2.131 -11.972 1.00 84.12 97 PRO A CA 1
ATOM 747 C C . PRO A 1 97 ? 7.516 1.577 -13.334 1.00 84.12 97 PRO A C 1
ATOM 749 O O . PRO A 1 97 ? 7.460 0.365 -13.542 1.00 84.12 97 PRO A O 1
ATOM 752 N N . GLU A 1 98 ? 7.959 2.444 -14.252 1.00 78.94 98 GLU A N 1
ATOM 753 C CA . GLU A 1 98 ? 8.412 2.026 -15.594 1.00 78.94 98 GLU A CA 1
ATOM 754 C C . GLU A 1 98 ? 9.620 1.074 -15.519 1.00 78.94 98 GLU A C 1
ATOM 756 O O . GLU A 1 98 ? 9.653 0.067 -16.221 1.00 78.94 98 GLU A O 1
ATOM 761 N N . ASP A 1 99 ? 10.547 1.343 -14.594 1.00 81.19 99 ASP A N 1
ATOM 762 C CA . ASP A 1 99 ? 11.787 0.591 -14.366 1.00 81.19 99 ASP A CA 1
ATOM 763 C C . ASP A 1 99 ? 11.744 -0.187 -13.035 1.00 81.19 99 ASP A C 1
ATOM 765 O O . ASP A 1 99 ? 12.638 -0.088 -12.190 1.00 81.19 99 ASP A O 1
ATOM 769 N N . TRP A 1 100 ? 10.660 -0.930 -12.793 1.00 84.75 100 TRP A N 1
ATOM 770 C CA . TRP A 1 100 ? 10.477 -1.650 -11.531 1.00 84.75 100 TRP A CA 1
ATOM 771 C C . TRP A 1 100 ? 11.480 -2.816 -11.380 1.00 84.75 100 TRP A C 1
ATOM 773 O O . TRP A 1 100 ? 11.466 -3.735 -12.199 1.00 84.75 100 TRP A O 1
ATOM 783 N N . PRO A 1 101 ? 12.331 -2.845 -10.332 1.00 84.31 101 PRO A N 1
ATOM 784 C CA . PRO A 1 101 ? 13.495 -3.732 -10.271 1.00 84.31 101 PRO A CA 1
ATOM 785 C C . PRO A 1 101 ? 13.18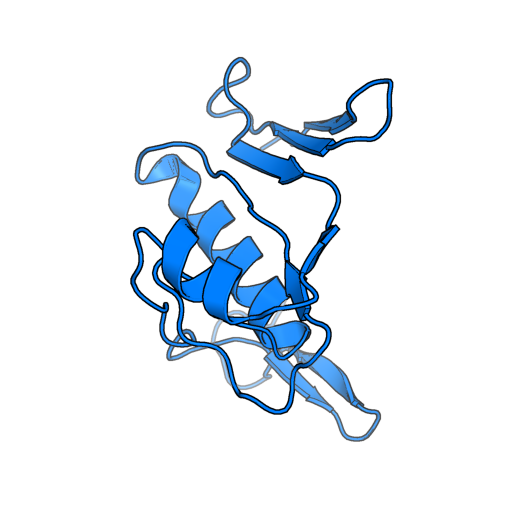9 -5.165 -9.837 1.00 84.31 101 PRO A C 1
ATOM 787 O O . PRO A 1 101 ? 14.102 -5.871 -9.419 1.00 84.31 101 PRO A O 1
ATOM 790 N N . TRP A 1 102 ? 11.936 -5.610 -9.920 1.00 87.50 102 TRP A N 1
ATOM 791 C CA . TRP A 1 102 ? 11.498 -6.905 -9.407 1.00 87.50 102 TRP A CA 1
ATOM 792 C C . TRP A 1 102 ? 10.702 -7.689 -10.447 1.00 87.50 102 TRP A C 1
ATOM 794 O O . TRP A 1 102 ? 9.830 -7.157 -11.129 1.00 87.50 102 TRP A O 1
ATOM 804 N N . HIS A 1 103 ? 10.943 -8.996 -10.509 1.00 87.50 103 HIS A N 1
ATOM 805 C CA . HIS A 1 103 ? 10.161 -9.930 -11.316 1.00 87.50 103 HIS A CA 1
ATOM 806 C C . HIS A 1 103 ? 9.850 -11.202 -10.521 1.00 87.50 103 HIS A C 1
ATOM 808 O O . HIS A 1 103 ? 10.493 -11.489 -9.510 1.00 87.50 103 HIS A O 1
ATOM 814 N N . ARG A 1 104 ? 8.842 -11.973 -10.953 1.00 88.44 104 ARG A N 1
ATOM 815 C CA . ARG A 1 104 ? 8.580 -13.297 -10.369 1.00 88.44 104 ARG A CA 1
ATOM 816 C C . ARG A 1 104 ? 9.450 -14.347 -11.050 1.00 88.44 104 ARG A C 1
ATOM 818 O O . ARG A 1 104 ? 9.303 -14.575 -12.250 1.00 88.44 104 ARG A O 1
ATOM 825 N N . GLY A 1 105 ? 10.309 -14.997 -10.270 1.00 88.62 105 GLY A N 1
ATOM 826 C CA . GLY A 1 105 ? 11.085 -16.156 -10.689 1.00 88.62 105 GLY A CA 1
ATOM 827 C C . GLY A 1 105 ? 10.205 -17.384 -10.938 1.00 88.62 105 GLY A C 1
ATOM 828 O O . GLY A 1 105 ? 9.006 -17.407 -10.635 1.00 88.62 105 GLY A O 1
ATOM 829 N N . ALA A 1 106 ? 10.810 -18.442 -11.479 1.00 89.75 106 ALA A N 1
ATOM 830 C CA . ALA A 1 106 ? 10.104 -19.683 -11.816 1.00 89.75 106 ALA A CA 1
ATOM 831 C C . ALA A 1 106 ? 9.504 -20.403 -10.591 1.00 89.75 106 ALA A C 1
ATOM 833 O O . ALA A 1 106 ? 8.542 -21.155 -10.729 1.00 89.75 106 ALA A O 1
ATOM 834 N N . ASP A 1 107 ? 10.049 -20.166 -9.396 1.00 92.12 107 ASP A N 1
ATOM 835 C CA . ASP A 1 107 ? 9.539 -20.695 -8.127 1.00 92.12 107 ASP A CA 1
ATOM 836 C C . ASP A 1 107 ? 8.452 -19.801 -7.487 1.00 92.12 107 ASP A C 1
ATOM 838 O O . ASP A 1 107 ? 7.958 -20.093 -6.395 1.00 92.12 107 ASP A O 1
ATOM 842 N N . GLY A 1 108 ? 8.067 -18.713 -8.166 1.00 87.50 108 GLY A N 1
ATOM 843 C CA . GLY A 1 108 ? 7.066 -17.746 -7.722 1.00 87.50 108 GLY A CA 1
ATOM 844 C C . GLY A 1 108 ? 7.580 -16.688 -6.742 1.00 87.50 108 GLY A C 1
ATOM 845 O O . GLY A 1 108 ? 6.790 -15.816 -6.350 1.00 87.50 108 GLY A O 1
ATOM 846 N N . ARG A 1 109 ? 8.861 -16.730 -6.348 1.00 89.69 109 ARG A N 1
ATOM 847 C CA . ARG A 1 109 ? 9.484 -15.710 -5.495 1.00 89.69 109 ARG A CA 1
ATOM 848 C C . ARG A 1 109 ? 9.811 -14.455 -6.293 1.00 89.69 109 ARG A C 1
ATOM 850 O O . ARG A 1 109 ? 9.977 -14.495 -7.506 1.00 89.69 109 ARG A O 1
ATOM 857 N N . TRP A 1 110 ? 9.868 -13.329 -5.591 1.00 88.31 110 TRP A N 1
ATOM 858 C CA . TRP A 1 110 ? 10.317 -12.070 -6.171 1.00 88.31 110 TRP A CA 1
ATOM 859 C C . TRP A 1 110 ? 11.844 -12.035 -6.209 1.00 88.31 110 TRP A C 1
ATOM 861 O O . TRP A 1 110 ? 12.490 -12.255 -5.184 1.00 88.31 110 TRP A O 1
ATOM 871 N N . GLU A 1 111 ? 12.398 -11.754 -7.382 1.00 90.12 111 GLU A N 1
ATOM 872 C CA . GLU A 1 111 ? 13.833 -11.676 -7.643 1.00 90.12 111 GLU A CA 1
ATOM 873 C C . GLU A 1 111 ? 14.179 -10.313 -8.259 1.00 90.12 111 GLU A C 1
ATOM 875 O O . GLU A 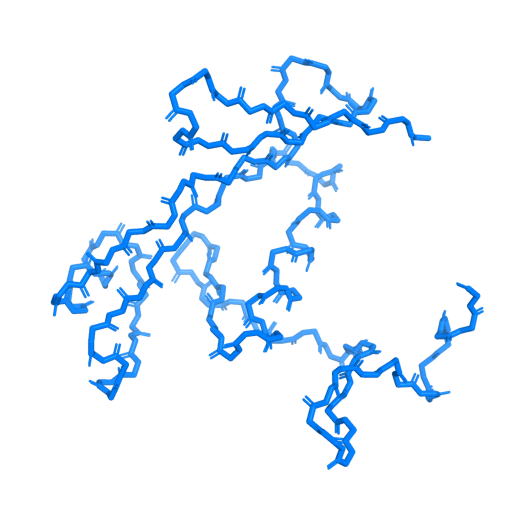1 111 ? 13.362 -9.757 -9.004 1.00 90.12 111 GLU A O 1
ATOM 880 N N . PRO A 1 112 ? 15.364 -9.752 -7.956 1.00 86.31 112 PRO A N 1
ATOM 881 C CA . PRO A 1 112 ? 15.798 -8.511 -8.577 1.00 86.31 112 PRO A CA 1
ATOM 882 C C . PRO A 1 112 ? 15.998 -8.720 -10.083 1.00 86.31 112 PRO A C 1
ATOM 884 O O . PRO A 1 112 ? 16.596 -9.714 -10.500 1.00 86.31 112 PRO A O 1
ATOM 887 N N . ASP A 1 113 ? 15.509 -7.797 -10.908 1.00 80.31 113 ASP A N 1
ATOM 888 C CA . ASP A 1 113 ? 15.727 -7.836 -12.354 1.00 80.31 113 ASP A CA 1
ATOM 889 C C . ASP A 1 113 ? 17.212 -7.559 -12.666 1.00 80.31 113 ASP A C 1
ATOM 891 O O . ASP A 1 113 ? 17.714 -6.467 -12.378 1.00 80.31 113 ASP A O 1
ATOM 895 N N . PRO A 1 114 ? 17.950 -8.517 -13.257 1.00 65.25 114 PRO A N 1
ATOM 896 C CA . PRO A 1 114 ? 19.372 -8.351 -13.541 1.00 65.25 114 PRO A CA 1
ATOM 897 C C . PRO A 1 114 ? 19.675 -7.276 -14.601 1.00 65.25 114 PRO A C 1
ATOM 899 O O . PRO A 1 114 ? 20.847 -6.919 -14.763 1.00 65.25 114 PRO A O 1
ATOM 902 N N . GLY A 1 115 ? 18.666 -6.796 -15.339 1.00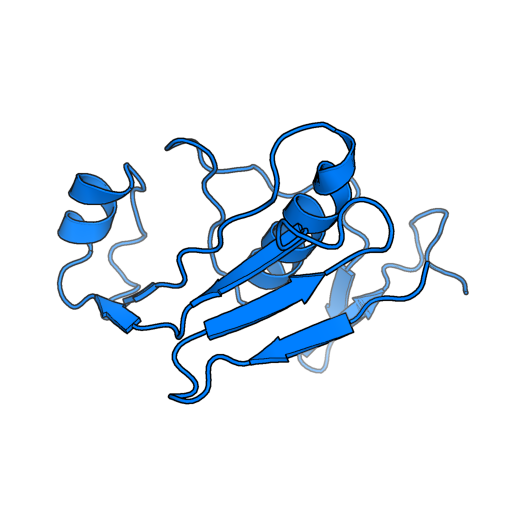 65.81 115 GLY A N 1
ATOM 903 C CA . GLY A 1 115 ? 18.790 -5.834 -16.435 1.00 65.81 115 GLY A CA 1
ATOM 904 C C . GLY A 1 115 ? 18.775 -4.360 -16.022 1.00 65.81 115 GLY A C 1
ATOM 905 O O . GLY A 1 115 ? 19.165 -3.517 -16.831 1.00 65.81 115 GLY A O 1
ATOM 906 N N . LEU A 1 116 ? 18.386 -4.033 -14.785 1.00 61.84 116 LEU A N 1
ATOM 907 C CA . LEU A 1 116 ? 18.297 -2.645 -14.328 1.00 61.84 116 LEU A CA 1
ATOM 908 C C . LEU A 1 116 ? 19.615 -2.164 -13.685 1.00 61.84 116 LEU A C 1
ATOM 910 O O . LEU A 1 116 ? 20.174 -2.849 -12.816 1.00 61.84 116 LEU A O 1
ATOM 914 N N . PRO A 1 117 ? 20.153 -0.991 -14.087 1.00 48.81 117 PRO A N 1
ATOM 915 C CA . PRO A 1 117 ? 21.387 -0.441 -13.532 1.00 48.81 117 PRO A CA 1
ATOM 916 C C . PRO A 1 117 ? 21.176 -0.048 -12.061 1.00 48.81 117 PRO A C 1
ATOM 918 O O . PRO A 1 117 ? 20.745 1.052 -11.743 1.00 48.81 117 PRO A O 1
ATOM 921 N N . GLY A 1 118 ? 21.473 -0.979 -11.155 1.00 53.56 118 GLY A N 1
ATOM 922 C CA . GLY A 1 118 ? 21.246 -0.826 -9.714 1.00 53.56 118 GLY A CA 1
ATOM 923 C C . GLY A 1 118 ? 20.971 -2.145 -8.988 1.00 53.56 118 GLY A C 1
ATOM 924 O O . GLY A 1 118 ? 21.246 -2.245 -7.798 1.00 53.56 118 GLY A O 1
ATOM 925 N N . ALA A 1 119 ? 20.561 -3.200 -9.705 1.00 46.72 119 ALA A N 1
ATOM 926 C CA . ALA A 1 119 ? 20.244 -4.524 -9.146 1.00 46.72 119 ALA A CA 1
ATOM 927 C C . ALA A 1 119 ? 21.456 -5.321 -8.608 1.00 46.72 119 ALA A C 1
ATOM 929 O O . ALA A 1 119 ? 21.345 -6.491 -8.241 1.00 46.72 119 ALA A O 1
ATOM 930 N N . ARG A 1 120 ? 22.640 -4.700 -8.554 1.00 39.97 120 ARG A N 1
ATOM 931 C CA . ARG A 1 120 ? 23.834 -5.252 -7.909 1.00 39.97 120 ARG A CA 1
ATOM 932 C C . ARG A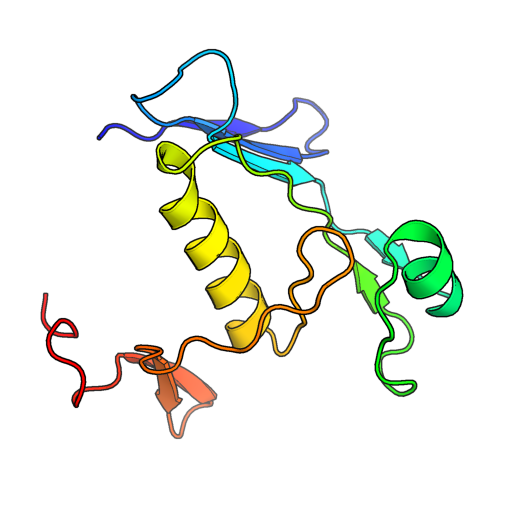 1 120 ? 24.293 -4.319 -6.796 1.00 39.97 120 ARG A C 1
ATOM 934 O O . ARG A 1 120 ? 25.113 -3.439 -7.064 1.00 39.97 120 ARG A O 1
ATOM 941 N N . ARG A 1 121 ? 23.831 -4.570 -5.569 1.00 38.22 121 ARG A N 1
ATOM 942 C CA . ARG A 1 121 ? 24.651 -4.640 -4.342 1.00 38.22 121 ARG A CA 1
ATOM 943 C C . ARG A 1 121 ? 23.803 -4.918 -3.112 1.00 38.22 121 ARG A C 1
ATOM 945 O O . ARG A 1 121 ? 22.786 -4.223 -2.935 1.00 38.22 121 ARG A O 1
#